Protein AF-A0A7S1FA65-F1 (afdb_monomer_lite)

Foldseek 3Di:
DDQDQDPQLVQPDLDAPPRSQRDPVQVQLPVLSCVLCVVDHSLDFCAPVSLVSLLSNLVSSCVSVVPAFADAFKDKDDLLLLVLCVLLVNAPDWDFLVVSLVSLVVSLVVCSVPRPCSSSNSSSSNNSSCSNGHHHRRKIWHSYQWDFDDPVRDIDGDSITIIHHDPPPPD

Organism: Noctiluca scintillans (NCBI:txid2966)

pLDDT: mean 78.24, std 13.97, range [34.53, 95.38]

Secondary structure (DSSP, 8-state):
------TTTTTS--STTTSTT--SS-HHHHHHHHHHHTT--TTS---HHHHHHHHHHHHHHHHHTT---SB-SEEEE-HHHHHHHHHTT-TTSEEEHHHHHHHHHHHHHHHHTSTT-HHHHHHHHHHHHHHHHHB-TT-EEE---EEEETTTTEEEE--SEEEE-------

Structure (mmCIF, N/CA/C/O backbone):
data_AF-A0A7S1FA65-F1
#
_entry.id   AF-A0A7S1FA65-F1
#
loop_
_atom_site.group_PDB
_atom_site.id
_atom_site.type_symbol
_atom_site.label_atom_id
_atom_site.label_alt_id
_atom_site.label_comp_id
_atom_site.label_asym_id
_atom_site.label_entity_id
_atom_site.label_seq_id
_atom_site.pdbx_PDB_ins_code
_atom_site.Cartn_x
_atom_site.Cartn_y
_atom_site.Cartn_z
_atom_site.occupancy
_atom_site.B_iso_or_equiv
_atom_site.auth_seq_id
_atom_site.auth_comp_id
_atom_site.auth_asym_id
_atom_site.auth_atom_id
_atom_site.pdbx_PDB_model_num
ATOM 1 N N . THR A 1 1 ? 8.426 -20.417 -0.059 1.00 45.62 1 THR A N 1
ATOM 2 C CA . THR A 1 1 ? 9.580 -19.555 -0.398 1.00 45.62 1 THR A CA 1
ATOM 3 C C . THR A 1 1 ? 9.331 -18.167 0.159 1.00 45.62 1 THR A C 1
ATOM 5 O O . THR A 1 1 ? 8.323 -17.563 -0.180 1.00 45.62 1 THR A O 1
ATOM 8 N N . SER A 1 2 ? 10.174 -17.689 1.077 1.00 34.53 2 SER A N 1
ATOM 9 C CA . SER A 1 2 ? 10.121 -16.315 1.597 1.00 34.53 2 SER A CA 1
ATOM 10 C C . SER A 1 2 ? 10.942 -15.391 0.694 1.00 34.53 2 SER A C 1
ATOM 12 O O . SER A 1 2 ? 11.997 -15.783 0.202 1.00 34.53 2 SER A O 1
ATOM 14 N N . VAL A 1 3 ? 10.447 -14.177 0.443 1.00 45.06 3 VAL A N 1
ATOM 15 C CA . VAL A 1 3 ? 11.176 -13.138 -0.299 1.00 45.06 3 VAL A CA 1
ATOM 16 C C . VAL A 1 3 ? 11.656 -12.104 0.721 1.00 45.06 3 VAL A C 1
ATOM 18 O O . VAL A 1 3 ? 10.816 -11.584 1.460 1.00 45.06 3 VAL A O 1
ATOM 21 N N . PRO A 1 4 ? 12.963 -11.807 0.814 1.00 40.84 4 PRO A N 1
ATOM 22 C CA . PRO A 1 4 ? 13.444 -10.756 1.698 1.00 40.84 4 PRO A CA 1
ATOM 23 C C . PRO A 1 4 ? 12.935 -9.399 1.198 1.00 40.84 4 PRO A C 1
ATOM 25 O O . PRO A 1 4 ? 13.255 -8.967 0.093 1.00 40.84 4 PRO A O 1
ATOM 28 N N . LEU A 1 5 ? 12.127 -8.729 2.018 1.00 43.16 5 LEU A N 1
ATOM 29 C CA . LEU A 1 5 ? 11.709 -7.348 1.795 1.00 43.16 5 LEU A CA 1
ATOM 30 C C . LEU A 1 5 ? 12.593 -6.450 2.669 1.00 43.16 5 LEU A C 1
ATOM 32 O O . LEU A 1 5 ? 12.496 -6.481 3.893 1.00 43.16 5 LEU A O 1
ATOM 36 N N . GLY A 1 6 ? 13.491 -5.680 2.056 1.00 49.00 6 GLY A N 1
ATOM 37 C CA . GLY A 1 6 ? 14.287 -4.672 2.761 1.00 49.00 6 GLY A CA 1
ATOM 38 C C . GLY A 1 6 ? 13.509 -3.369 2.988 1.00 49.00 6 GLY A C 1
ATOM 39 O O . GLY A 1 6 ? 12.530 -3.079 2.300 1.00 49.00 6 GLY A O 1
ATOM 40 N N . ASN A 1 7 ? 14.003 -2.501 3.876 1.00 49.44 7 ASN A N 1
ATOM 41 C CA . ASN A 1 7 ? 13.414 -1.173 4.149 1.00 49.44 7 ASN A CA 1
ATOM 42 C C . ASN A 1 7 ? 13.352 -0.233 2.919 1.00 49.44 7 ASN A C 1
ATOM 44 O O . ASN A 1 7 ? 12.766 0.842 2.995 1.00 49.44 7 ASN A O 1
ATOM 48 N N . LYS A 1 8 ? 13.946 -0.633 1.786 1.00 56.78 8 LYS A N 1
ATOM 49 C CA . LYS A 1 8 ? 13.976 0.097 0.509 1.00 56.78 8 LYS A CA 1
ATOM 50 C C . LYS A 1 8 ? 13.444 -0.728 -0.676 1.00 56.78 8 LYS A C 1
ATOM 52 O O . LYS A 1 8 ? 13.729 -0.389 -1.819 1.00 56.78 8 LYS A O 1
ATOM 57 N N . THR A 1 9 ? 12.689 -1.804 -0.421 1.00 57.91 9 THR A N 1
ATOM 58 C CA . THR A 1 9 ? 12.222 -2.769 -1.447 1.00 57.91 9 THR A CA 1
ATOM 59 C C . THR A 1 9 ? 11.709 -2.139 -2.755 1.00 57.91 9 THR A C 1
ATOM 61 O O . THR A 1 9 ? 12.018 -2.702 -3.798 1.00 57.91 9 THR A O 1
ATOM 64 N N . PRO A 1 10 ? 10.987 -0.999 -2.778 1.00 58.88 10 PRO A N 1
ATOM 65 C CA . PRO A 1 10 ? 10.481 -0.470 -4.043 1.00 58.88 10 PRO A CA 1
ATOM 66 C C . PRO A 1 10 ? 11.534 0.182 -4.955 1.00 58.88 10 PRO A C 1
ATOM 68 O O . PRO A 1 10 ? 11.251 0.425 -6.125 1.00 58.88 10 PRO A O 1
ATOM 71 N N . LEU A 1 11 ? 12.714 0.520 -4.420 1.00 61.44 11 LEU A N 1
ATOM 72 C CA . LEU A 1 11 ? 13.733 1.325 -5.106 1.00 61.44 11 LEU A CA 1
ATOM 73 C C . LEU A 1 11 ? 15.109 0.648 -5.190 1.00 61.44 11 LEU A C 1
ATOM 75 O O . LEU A 1 11 ? 16.028 1.217 -5.771 1.00 61.44 11 LEU A O 1
ATOM 79 N N . VAL A 1 12 ? 15.300 -0.541 -4.615 1.00 62.34 12 VAL A N 1
ATOM 80 C CA . VAL A 1 12 ? 16.595 -1.234 -4.703 1.00 62.34 12 VAL A CA 1
ATOM 81 C C . VAL A 1 12 ? 16.629 -2.084 -5.962 1.00 62.34 12 VAL A C 1
ATOM 83 O O . VAL A 1 12 ? 15.912 -3.075 -6.042 1.00 62.34 12 VAL A O 1
ATOM 86 N N . GLY A 1 13 ? 17.493 -1.698 -6.906 1.00 60.66 13 GLY A N 1
ATOM 87 C CA . GLY A 1 13 ? 17.845 -2.513 -8.067 1.00 60.66 13 GLY A CA 1
ATOM 88 C C . GLY A 1 13 ? 16.656 -2.792 -8.979 1.00 60.66 13 GLY A C 1
ATOM 89 O O . GLY A 1 13 ? 16.137 -3.901 -9.005 1.00 60.66 13 GLY A O 1
ATOM 90 N N . LEU A 1 14 ? 16.212 -1.796 -9.759 1.00 68.31 14 LEU A N 1
ATOM 91 C CA . LEU A 1 14 ? 15.281 -2.022 -10.880 1.00 68.31 14 LEU A CA 1
ATOM 92 C C . LEU A 1 14 ? 15.978 -2.745 -12.055 1.00 68.31 14 LEU A C 1
ATOM 94 O O . LEU A 1 14 ? 15.806 -2.389 -13.218 1.00 68.31 14 LEU A O 1
ATOM 98 N N . ASP A 1 15 ? 16.790 -3.750 -11.751 1.00 69.81 15 ASP A N 1
ATOM 99 C CA . ASP A 1 15 ? 17.481 -4.625 -12.676 1.00 69.81 15 ASP A CA 1
ATOM 100 C C . ASP A 1 15 ? 16.832 -6.016 -12.665 1.00 69.81 15 ASP A C 1
ATOM 102 O O . ASP A 1 15 ? 16.486 -6.599 -11.630 1.00 69.81 15 ASP A O 1
ATOM 106 N N . ALA A 1 16 ? 16.614 -6.556 -13.864 1.00 59.72 16 ALA A N 1
ATOM 107 C CA . ALA A 1 16 ? 16.043 -7.883 -14.021 1.00 59.72 16 ALA A CA 1
ATOM 108 C C . ALA A 1 16 ? 17.014 -8.932 -13.453 1.00 59.72 16 ALA A C 1
ATOM 110 O O . ALA A 1 16 ? 18.141 -9.057 -13.924 1.00 59.72 16 ALA A O 1
ATOM 111 N N . GLY A 1 17 ? 16.566 -9.711 -12.466 1.00 65.06 17 GLY A N 1
ATOM 112 C CA . GLY A 1 17 ? 17.362 -10.765 -11.825 1.00 65.06 17 GLY A CA 1
ATOM 113 C C . GLY A 1 17 ? 17.644 -10.536 -10.342 1.00 65.06 17 GLY A C 1
ATOM 114 O O . GLY A 1 17 ? 17.721 -11.523 -9.617 1.00 65.06 17 GLY A O 1
ATOM 115 N N . ASN A 1 18 ? 17.704 -9.279 -9.890 1.00 68.69 18 ASN A N 1
ATOM 116 C CA . ASN A 1 18 ? 18.042 -8.933 -8.502 1.00 68.69 18 ASN A CA 1
ATOM 117 C C . ASN A 1 18 ? 16.895 -8.259 -7.731 1.00 68.69 18 ASN A C 1
ATOM 119 O O . ASN A 1 18 ? 16.917 -8.233 -6.500 1.00 68.69 18 ASN A O 1
ATOM 123 N N . HIS A 1 19 ? 15.867 -7.754 -8.420 1.00 75.06 19 HIS A N 1
ATOM 124 C CA . HIS A 1 19 ? 14.715 -7.146 -7.756 1.00 75.06 19 HIS A CA 1
ATOM 125 C C . HIS A 1 19 ? 13.802 -8.188 -7.082 1.00 75.06 19 HIS A C 1
ATOM 127 O O . HIS A 1 19 ? 13.449 -9.201 -7.682 1.00 75.06 19 HIS A O 1
ATOM 1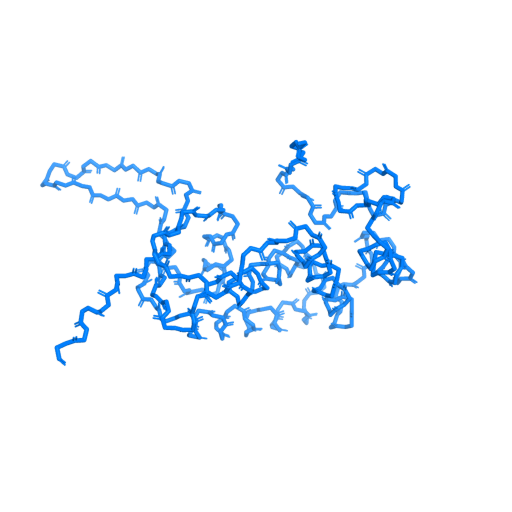33 N N . ALA A 1 20 ? 13.296 -7.896 -5.879 1.00 72.19 20 ALA A N 1
ATOM 134 C CA . ALA A 1 20 ? 12.419 -8.798 -5.112 1.00 72.19 20 ALA A CA 1
ATOM 135 C C . ALA A 1 20 ? 11.086 -9.149 -5.813 1.00 72.19 20 ALA A C 1
ATOM 137 O O . ALA A 1 20 ? 10.484 -10.190 -5.550 1.00 72.19 20 ALA A O 1
ATOM 138 N N . LEU A 1 21 ? 10.614 -8.266 -6.698 1.00 75.25 21 LEU A N 1
ATOM 139 C CA . LEU A 1 21 ? 9.421 -8.482 -7.533 1.00 75.25 21 LEU A CA 1
ATOM 140 C C . LEU A 1 21 ? 9.734 -9.092 -8.906 1.00 75.25 21 LEU A C 1
ATOM 142 O O . LEU A 1 21 ? 8.806 -9.366 -9.663 1.00 75.25 21 LEU A O 1
ATOM 146 N N . TRP A 1 22 ? 11.008 -9.296 -9.251 1.00 77.62 22 TRP A N 1
ATOM 147 C CA . TRP A 1 22 ? 11.353 -10.012 -10.470 1.00 77.62 22 TRP A CA 1
ATOM 148 C C . TRP A 1 22 ? 11.122 -11.508 -10.268 1.00 77.62 22 TRP A C 1
ATOM 150 O O . TRP A 1 22 ? 11.719 -12.138 -9.398 1.00 77.62 22 TRP A O 1
ATOM 160 N N . ASP A 1 23 ? 10.266 -12.086 -11.102 1.00 76.44 23 ASP A N 1
ATOM 161 C CA . ASP A 1 23 ? 9.946 -13.505 -11.051 1.00 76.44 23 ASP A CA 1
ATOM 162 C C . ASP A 1 23 ? 9.854 -14.073 -12.471 1.00 76.44 23 ASP A C 1
ATOM 164 O O . ASP A 1 23 ? 9.060 -13.627 -13.300 1.00 76.44 23 ASP A O 1
ATOM 168 N N . ARG A 1 24 ? 10.696 -15.073 -12.758 1.00 79.44 24 ARG A N 1
ATOM 169 C CA . ARG A 1 24 ? 10.747 -15.744 -14.066 1.00 79.44 24 ARG A CA 1
ATOM 170 C C . ARG A 1 24 ? 9.516 -16.608 -14.329 1.00 79.44 24 ARG A C 1
ATOM 172 O O . ARG A 1 24 ? 9.209 -16.861 -15.491 1.00 79.44 24 ARG A O 1
ATOM 179 N N . THR A 1 25 ? 8.845 -17.060 -13.273 1.00 83.94 25 THR A N 1
ATOM 180 C CA . THR A 1 25 ? 7.706 -17.985 -13.344 1.00 83.94 25 THR A CA 1
ATOM 181 C C . THR A 1 25 ? 6.360 -17.272 -13.465 1.00 83.94 25 THR A C 1
ATOM 183 O O . THR A 1 25 ? 5.373 -17.900 -13.836 1.00 83.94 25 THR A O 1
ATOM 186 N N . SER A 1 26 ? 6.343 -15.957 -13.235 1.00 86.12 26 SER A N 1
ATOM 187 C CA . SER A 1 26 ? 5.147 -15.114 -13.159 1.00 86.12 26 SER A CA 1
ATOM 188 C C . SER A 1 26 ? 5.079 -14.176 -14.382 1.00 86.12 26 SER A C 1
ATOM 190 O O . SER A 1 26 ? 5.669 -13.086 -14.372 1.00 86.12 26 SER A O 1
ATOM 192 N N . PRO A 1 27 ? 4.462 -14.605 -15.504 1.00 88.88 27 PRO A N 1
ATOM 193 C CA . PRO A 1 27 ? 4.560 -13.913 -16.790 1.00 88.88 27 PRO A CA 1
ATOM 194 C C . PRO A 1 27 ? 3.958 -12.500 -16.794 1.00 88.88 27 PRO A C 1
ATOM 196 O O . PRO A 1 27 ? 4.504 -11.629 -17.479 1.00 88.88 27 PRO A O 1
ATOM 199 N N . LEU A 1 28 ? 2.877 -12.245 -16.051 1.00 88.62 28 LEU A N 1
ATOM 200 C CA . LEU A 1 28 ? 2.244 -10.924 -15.967 1.00 88.62 28 LEU A CA 1
ATOM 201 C C . LEU A 1 28 ? 3.108 -9.961 -15.156 1.00 88.62 28 LEU A C 1
ATOM 203 O O . LEU A 1 28 ? 3.352 -8.841 -15.604 1.00 88.62 28 LEU A O 1
ATOM 207 N N . THR A 1 29 ? 3.627 -10.411 -14.014 1.00 87.81 29 THR A N 1
ATOM 208 C CA . THR A 1 29 ? 4.551 -9.657 -13.160 1.00 87.81 29 THR A CA 1
ATOM 209 C C . THR A 1 29 ? 5.800 -9.294 -13.944 1.00 87.81 29 THR A C 1
ATOM 211 O O . THR A 1 29 ? 6.203 -8.135 -13.967 1.00 87.81 29 THR A O 1
ATOM 214 N N . ARG A 1 30 ? 6.367 -10.252 -14.684 1.00 87.31 30 ARG A N 1
ATOM 215 C CA . ARG A 1 30 ? 7.523 -10.027 -15.555 1.00 87.31 30 ARG A CA 1
ATOM 216 C C . ARG A 1 30 ? 7.243 -8.983 -16.638 1.00 87.31 30 ARG A C 1
ATOM 218 O O . ARG A 1 30 ? 8.068 -8.099 -16.863 1.00 87.31 30 ARG A O 1
ATOM 225 N N . LYS A 1 31 ? 6.086 -9.066 -17.306 1.00 88.81 31 LYS A N 1
ATOM 226 C CA . LYS A 1 31 ? 5.673 -8.091 -18.328 1.00 88.81 31 LYS A CA 1
ATOM 227 C C . LYS A 1 31 ? 5.522 -6.691 -17.728 1.00 88.81 31 LYS A C 1
ATOM 229 O O . LYS A 1 31 ? 6.034 -5.729 -18.297 1.00 88.81 31 LYS A O 1
ATOM 234 N N . ALA A 1 32 ? 4.856 -6.579 -16.580 1.00 88.62 32 ALA A N 1
ATOM 235 C CA . ALA A 1 32 ? 4.677 -5.311 -15.881 1.00 88.62 32 ALA A CA 1
ATOM 236 C C . ALA A 1 32 ? 6.014 -4.732 -15.385 1.00 88.62 32 ALA A C 1
ATOM 238 O O . ALA A 1 32 ? 6.244 -3.530 -15.499 1.00 88.62 32 ALA A O 1
ATOM 239 N N . PHE A 1 33 ? 6.930 -5.588 -14.922 1.00 87.12 33 PHE A N 1
ATOM 240 C CA . PHE A 1 33 ? 8.273 -5.189 -14.506 1.00 87.12 33 PHE A CA 1
ATOM 241 C C . PHE A 1 33 ? 9.066 -4.612 -15.680 1.00 87.12 33 PHE A C 1
ATOM 243 O O . PHE A 1 33 ? 9.611 -3.518 -15.573 1.00 87.12 33 PHE A O 1
ATOM 250 N N . GLY A 1 34 ? 9.065 -5.294 -16.831 1.00 85.62 34 GLY A N 1
ATOM 251 C CA . GLY A 1 34 ? 9.705 -4.789 -18.047 1.00 85.62 34 GLY A CA 1
ATOM 252 C C . GLY A 1 34 ? 9.134 -3.441 -18.500 1.00 85.62 34 GLY A C 1
ATOM 253 O O . GLY A 1 34 ? 9.890 -2.549 -18.878 1.00 85.62 34 GLY A O 1
ATOM 254 N N . ALA A 1 35 ? 7.815 -3.253 -18.392 1.00 86.94 35 ALA A N 1
ATOM 255 C CA . ALA A 1 35 ? 7.176 -1.976 -18.703 1.00 86.94 35 ALA A CA 1
ATOM 256 C C . ALA A 1 35 ? 7.605 -0.847 -17.749 1.00 86.94 35 ALA A C 1
ATOM 258 O O . ALA A 1 35 ? 7.754 0.289 -18.196 1.00 86.94 35 ALA A O 1
ATOM 259 N N . LEU A 1 36 ? 7.807 -1.133 -16.461 1.00 86.75 36 LEU A N 1
ATOM 260 C CA . LEU A 1 36 ? 8.313 -0.157 -15.493 1.00 86.75 36 LEU A CA 1
ATOM 261 C C . LEU A 1 36 ? 9.784 0.195 -15.760 1.00 86.75 36 LEU A C 1
ATOM 263 O O . LEU A 1 36 ? 10.127 1.371 -15.831 1.00 86.75 36 LEU A O 1
ATOM 267 N N . VAL A 1 37 ? 10.644 -0.811 -15.950 1.00 85.62 37 VAL A N 1
ATOM 268 C CA . VAL A 1 37 ? 12.083 -0.612 -16.211 1.00 85.62 37 VAL A CA 1
ATOM 269 C C . VAL A 1 37 ? 12.323 0.111 -17.537 1.00 85.62 37 VAL A C 1
ATOM 271 O O . VAL A 1 37 ? 13.216 0.950 -17.629 1.00 85.62 37 VAL A O 1
ATOM 274 N N . GLY A 1 38 ? 11.484 -0.135 -18.548 1.00 82.00 38 GLY A N 1
ATOM 275 C CA . GLY A 1 38 ? 11.533 0.568 -19.832 1.00 82.00 38 GLY A CA 1
ATOM 276 C C . GLY A 1 38 ? 11.317 2.086 -19.740 1.00 82.00 38 GLY A C 1
ATOM 277 O O . GLY A 1 38 ? 11.580 2.784 -20.711 1.00 82.00 38 GLY A O 1
ATOM 278 N N . MET A 1 39 ? 10.875 2.611 -18.590 1.00 80.00 39 MET A N 1
ATOM 279 C CA . MET A 1 39 ? 10.770 4.053 -18.327 1.00 80.00 39 MET A CA 1
ATOM 280 C C . MET A 1 39 ? 12.040 4.670 -17.712 1.00 80.00 39 MET A C 1
ATOM 282 O O . MET A 1 39 ? 12.020 5.823 -17.285 1.00 80.00 39 MET A O 1
ATOM 286 N N . GLY A 1 40 ? 13.131 3.911 -17.598 1.00 79.44 40 GLY A N 1
ATOM 287 C CA . GLY A 1 40 ? 14.395 4.360 -17.012 1.00 79.44 40 GLY A CA 1
ATOM 288 C C . GLY A 1 40 ? 14.652 3.799 -15.612 1.00 79.44 40 GLY A C 1
ATOM 289 O O . GLY A 1 40 ? 13.787 3.163 -15.004 1.00 79.44 40 GLY A O 1
ATOM 290 N N . GLY A 1 41 ? 15.859 4.038 -15.097 1.00 75.00 41 GLY A N 1
ATOM 291 C CA . GLY A 1 41 ? 16.334 3.502 -13.817 1.00 75.00 41 GLY A CA 1
ATOM 292 C C . GLY A 1 41 ? 15.673 4.111 -12.576 1.00 75.00 41 GLY A C 1
ATOM 293 O O . GLY A 1 41 ? 14.786 4.960 -12.667 1.00 75.00 41 GLY A O 1
ATOM 294 N N . VAL A 1 42 ? 16.125 3.672 -11.399 1.00 70.44 42 VAL A N 1
ATOM 295 C CA . VAL A 1 42 ? 15.636 4.117 -10.075 1.00 70.44 42 VAL A CA 1
ATOM 296 C C . VAL A 1 42 ? 15.669 5.642 -9.926 1.00 70.44 42 VAL A C 1
ATOM 298 O O . VAL A 1 42 ? 14.743 6.215 -9.352 1.00 70.44 42 VAL A O 1
ATOM 301 N N . ASP A 1 43 ? 16.688 6.286 -10.498 1.00 73.25 43 ASP A N 1
ATOM 302 C CA . ASP A 1 43 ? 16.932 7.725 -10.367 1.00 73.25 43 ASP A CA 1
ATOM 303 C C . ASP A 1 43 ? 16.049 8.600 -11.260 1.00 73.25 43 ASP A C 1
ATOM 305 O O . ASP A 1 43 ? 16.018 9.817 -11.084 1.00 73.25 43 ASP A O 1
ATOM 309 N N . SER A 1 44 ? 15.291 8.007 -12.182 1.00 79.56 44 SER A N 1
ATOM 310 C CA . SER A 1 44 ? 14.347 8.751 -13.022 1.00 79.56 44 SER A CA 1
ATOM 311 C C . SER A 1 44 ? 13.220 9.419 -12.215 1.00 79.56 44 SER A C 1
ATOM 313 O O . SER A 1 44 ? 12.961 9.089 -11.053 1.00 79.56 44 SER A O 1
ATOM 315 N N . VAL A 1 45 ? 12.547 10.385 -12.844 1.00 83.31 45 VAL A N 1
ATOM 316 C CA . VAL A 1 45 ? 11.420 11.116 -12.251 1.00 83.31 45 VAL A CA 1
ATOM 317 C C . VAL A 1 45 ? 10.223 10.180 -12.046 1.00 83.31 45 VAL A C 1
ATOM 319 O O . VAL A 1 45 ? 9.808 9.450 -12.952 1.00 83.31 45 VAL A O 1
ATOM 322 N N . TRP A 1 46 ? 9.632 10.218 -10.850 1.00 84.31 46 TRP A N 1
ATOM 323 C CA . TRP A 1 46 ? 8.451 9.426 -10.484 1.00 84.31 46 TRP A CA 1
ATOM 324 C C . TRP A 1 46 ? 7.148 10.171 -10.780 1.00 84.31 46 TRP A C 1
ATOM 326 O O . TRP A 1 46 ? 6.330 10.427 -9.900 1.00 84.31 46 TRP A O 1
ATOM 336 N N . GLY A 1 47 ? 6.950 10.488 -12.059 1.00 86.69 47 GLY A N 1
ATOM 337 C CA . GLY A 1 47 ? 5.714 11.090 -12.550 1.00 86.69 47 GLY A CA 1
ATOM 338 C C . GLY A 1 47 ? 4.521 10.127 -12.529 1.00 86.69 47 GLY A C 1
ATOM 339 O O . GLY A 1 47 ? 4.660 8.913 -12.348 1.00 86.69 47 GLY A O 1
ATOM 340 N N . ARG A 1 48 ? 3.327 10.670 -12.793 1.00 88.44 48 ARG A N 1
ATOM 341 C CA . ARG A 1 48 ? 2.041 9.945 -12.770 1.00 88.44 48 ARG A CA 1
ATOM 342 C C . ARG A 1 48 ? 2.059 8.620 -13.540 1.00 88.44 48 ARG A C 1
ATOM 344 O O . ARG A 1 48 ? 1.584 7.614 -13.021 1.00 88.44 48 ARG A O 1
ATOM 351 N N . GLU A 1 49 ? 2.613 8.604 -14.750 1.00 89.81 49 GLU A N 1
ATOM 352 C CA . GLU A 1 49 ? 2.673 7.390 -15.576 1.00 89.81 49 GLU A CA 1
ATOM 353 C C . GLU A 1 49 ? 3.542 6.301 -14.929 1.00 89.81 49 GLU A C 1
ATOM 355 O O . GLU A 1 49 ? 3.148 5.136 -14.863 1.00 89.81 49 GLU A O 1
ATOM 360 N N . ARG A 1 50 ? 4.705 6.675 -14.384 1.00 88.94 50 ARG A N 1
ATOM 361 C CA . ARG A 1 50 ? 5.617 5.725 -13.734 1.00 88.94 50 ARG A CA 1
ATOM 362 C C . ARG A 1 50 ? 4.978 5.109 -12.491 1.00 88.94 50 ARG A C 1
ATOM 364 O O . ARG A 1 50 ? 5.077 3.900 -12.287 1.00 88.94 50 ARG A O 1
ATOM 371 N N . VAL A 1 51 ? 4.259 5.920 -11.713 1.00 89.19 51 VAL A N 1
ATOM 372 C CA . VAL A 1 51 ? 3.472 5.456 -10.559 1.00 89.19 51 VAL A CA 1
ATOM 373 C C . VAL A 1 51 ? 2.398 4.457 -10.990 1.00 89.19 51 VAL A C 1
ATOM 375 O O . VAL A 1 51 ? 2.278 3.400 -10.380 1.00 89.19 51 VAL A O 1
ATOM 378 N N . GLN A 1 52 ? 1.676 4.714 -12.083 1.00 91.12 52 GLN A N 1
ATOM 379 C CA . GLN A 1 52 ? 0.677 3.772 -12.609 1.00 91.12 52 GLN A CA 1
ATOM 380 C C . GLN A 1 52 ? 1.294 2.436 -13.050 1.00 91.12 52 GLN A C 1
ATOM 382 O O . GLN A 1 52 ? 0.711 1.370 -12.818 1.00 91.12 52 GLN A O 1
ATOM 387 N N . ARG A 1 53 ? 2.485 2.453 -13.664 1.00 90.88 53 ARG A N 1
ATOM 388 C CA . ARG A 1 53 ? 3.199 1.214 -14.024 1.00 90.88 53 ARG A CA 1
ATOM 389 C C . ARG A 1 53 ? 3.674 0.451 -12.794 1.00 90.88 53 ARG A C 1
ATOM 391 O O . ARG A 1 53 ? 3.589 -0.776 -12.773 1.00 90.88 53 ARG A O 1
ATOM 398 N N . TRP A 1 54 ? 4.115 1.162 -11.760 1.00 90.00 54 TRP A N 1
ATOM 399 C CA . TRP A 1 54 ? 4.435 0.564 -10.468 1.00 90.00 54 TRP A CA 1
ATOM 400 C C . TRP A 1 54 ? 3.208 -0.089 -9.818 1.00 90.00 54 TRP A C 1
ATOM 402 O O . TRP A 1 54 ? 3.265 -1.261 -9.449 1.00 90.00 54 TRP A O 1
ATOM 412 N N . GLU A 1 55 ? 2.074 0.610 -9.751 1.00 91.00 55 GLU A N 1
ATOM 413 C CA . GLU A 1 55 ? 0.813 0.056 -9.241 1.00 91.00 55 GLU A CA 1
ATOM 414 C C . GLU A 1 55 ? 0.398 -1.205 -10.015 1.00 91.00 55 GLU A C 1
ATOM 416 O O . GLU A 1 55 ? 0.020 -2.216 -9.417 1.00 91.00 55 GLU A O 1
ATOM 421 N N . SER A 1 56 ? 0.544 -1.181 -11.343 1.00 91.75 56 SER A N 1
ATOM 422 C CA . SER A 1 56 ? 0.256 -2.325 -12.216 1.00 91.75 56 SER A CA 1
ATOM 423 C C . SER A 1 56 ? 1.167 -3.523 -11.933 1.00 91.75 56 SER A C 1
ATOM 425 O O . SER A 1 56 ? 0.692 -4.659 -11.903 1.00 91.75 56 SER A O 1
ATOM 427 N N . LEU A 1 57 ? 2.461 -3.287 -11.691 1.00 90.56 57 LEU A N 1
ATOM 428 C CA . LEU A 1 57 ? 3.418 -4.323 -11.296 1.00 90.56 57 LEU A CA 1
ATOM 429 C C . LEU A 1 57 ? 3.037 -4.957 -9.954 1.00 90.56 57 LEU A C 1
ATOM 431 O O . LEU A 1 57 ? 3.004 -6.184 -9.840 1.00 90.56 57 LEU A O 1
ATOM 435 N N . VAL A 1 58 ? 2.725 -4.137 -8.948 1.00 89.06 58 VAL A N 1
ATOM 436 C CA . VAL A 1 58 ? 2.308 -4.629 -7.628 1.00 89.06 58 VAL A CA 1
ATOM 437 C C . VAL A 1 58 ? 1.036 -5.466 -7.757 1.00 89.06 58 VAL A C 1
ATOM 439 O O . VAL A 1 58 ? 0.997 -6.590 -7.262 1.00 89.06 58 VAL A O 1
ATOM 442 N N . LEU A 1 59 ? 0.020 -4.971 -8.472 1.00 90.75 59 LEU A N 1
ATOM 443 C CA . LEU A 1 59 ? -1.227 -5.702 -8.704 1.00 90.75 59 LEU A CA 1
ATOM 444 C C . LEU A 1 59 ? -1.006 -7.029 -9.438 1.00 90.75 59 LEU A C 1
ATOM 446 O O . LEU A 1 59 ? -1.596 -8.037 -9.051 1.00 90.75 59 LEU A O 1
ATOM 450 N N . ALA A 1 60 ? -0.159 -7.057 -10.472 1.00 89.69 60 ALA A N 1
ATOM 451 C CA . ALA A 1 60 ? 0.180 -8.289 -11.182 1.00 89.69 60 ALA A CA 1
ATOM 452 C C . ALA A 1 60 ? 0.805 -9.325 -10.233 1.00 89.69 60 ALA A C 1
ATOM 454 O O . ALA A 1 60 ? 0.347 -10.468 -10.196 1.00 89.69 60 ALA A O 1
ATOM 455 N N . SER A 1 61 ? 1.753 -8.891 -9.397 1.00 87.62 61 SER A N 1
ATOM 456 C CA . SER A 1 61 ? 2.418 -9.745 -8.406 1.00 87.62 61 SER A CA 1
ATOM 457 C C . SER A 1 61 ? 1.448 -10.285 -7.355 1.00 87.62 61 SER A C 1
ATOM 459 O O . SER A 1 61 ? 1.457 -11.480 -7.059 1.00 87.62 61 SER A O 1
ATOM 461 N N . LEU A 1 62 ? 0.555 -9.440 -6.826 1.00 86.50 62 LEU A N 1
ATOM 462 C CA . LEU A 1 62 ? -0.485 -9.874 -5.888 1.00 86.50 62 LEU A CA 1
ATOM 463 C C . LEU A 1 62 ? -1.399 -10.935 -6.515 1.00 86.50 62 LEU A C 1
ATOM 465 O O . LEU A 1 62 ? -1.736 -11.922 -5.864 1.00 86.50 62 LEU A O 1
ATOM 469 N N . ASN A 1 63 ? -1.788 -10.749 -7.776 1.00 89.50 63 ASN A N 1
ATOM 470 C CA . ASN A 1 63 ? -2.690 -11.664 -8.471 1.00 89.50 63 ASN A CA 1
ATOM 471 C C . ASN A 1 63 ? -2.047 -13.019 -8.753 1.00 89.50 63 ASN A C 1
ATOM 473 O O . ASN A 1 63 ? -2.63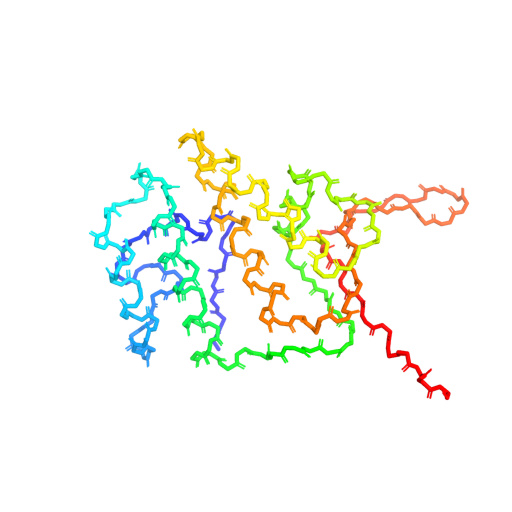6 -14.045 -8.426 1.00 89.50 63 ASN A O 1
ATOM 477 N N . GLU A 1 64 ? -0.848 -13.032 -9.332 1.00 88.38 64 GLU A N 1
ATOM 478 C CA . GLU A 1 64 ? -0.166 -14.281 -9.692 1.00 88.38 64 GLU A CA 1
ATOM 479 C C . GLU A 1 64 ? 0.261 -15.085 -8.464 1.00 88.38 64 GLU A C 1
ATOM 481 O O . GLU A 1 64 ? 0.268 -16.311 -8.501 1.00 88.38 64 GLU A O 1
ATOM 486 N N . ARG A 1 65 ? 0.529 -14.411 -7.340 1.00 83.81 65 ARG A N 1
ATOM 487 C CA . ARG A 1 65 ? 0.830 -15.069 -6.061 1.00 83.81 65 ARG A CA 1
ATOM 488 C C . ARG A 1 65 ? -0.414 -15.488 -5.276 1.00 83.81 65 ARG A C 1
ATOM 490 O O . ARG A 1 65 ? -0.278 -15.961 -4.150 1.00 83.81 65 ARG A O 1
ATOM 497 N N . GLY A 1 66 ? -1.614 -15.303 -5.829 1.00 82.88 66 GLY A N 1
ATOM 498 C CA . GLY A 1 66 ? -2.862 -15.702 -5.181 1.00 82.88 66 GLY A CA 1
ATOM 499 C C . GLY A 1 66 ? -3.154 -14.935 -3.890 1.00 82.88 66 GLY A C 1
ATOM 500 O O . GLY A 1 66 ? -3.772 -15.488 -2.981 1.00 82.88 66 GLY A O 1
ATOM 501 N N . MET A 1 67 ? -2.707 -13.676 -3.777 1.00 83.81 67 MET A N 1
ATOM 502 C CA . MET A 1 67 ? -2.954 -12.889 -2.570 1.00 83.81 67 MET A CA 1
ATOM 503 C C . MET A 1 67 ? -4.460 -12.692 -2.349 1.00 83.81 67 MET A C 1
ATOM 505 O O . MET A 1 67 ? -5.152 -12.237 -3.271 1.00 83.81 67 MET A O 1
ATOM 509 N N . PRO A 1 68 ? -4.971 -12.972 -1.133 1.00 84.69 68 PRO A N 1
ATOM 510 C CA . PRO A 1 68 ? -6.392 -12.873 -0.832 1.00 84.69 68 PRO A CA 1
ATOM 511 C C . PRO A 1 68 ? -6.969 -11.487 -1.126 1.00 84.69 68 PRO A C 1
ATOM 513 O O . PRO A 1 68 ? -6.326 -10.463 -0.889 1.00 84.69 68 PRO A O 1
ATOM 516 N N . ARG A 1 69 ? -8.218 -11.461 -1.601 1.00 88.62 69 ARG A N 1
ATOM 517 C CA . ARG A 1 69 ? -8.943 -10.232 -1.945 1.00 88.62 69 ARG A CA 1
ATOM 518 C C . ARG A 1 69 ? -10.103 -9.966 -1.001 1.00 88.62 69 ARG A C 1
ATOM 520 O O . ARG A 1 69 ? -10.755 -10.911 -0.560 1.00 88.62 69 ARG A O 1
ATOM 527 N N . ALA A 1 70 ? -10.389 -8.690 -0.749 1.00 86.38 70 ALA A N 1
ATOM 528 C CA . ALA A 1 70 ? -11.579 -8.222 -0.027 1.00 86.38 70 ALA A CA 1
ATOM 529 C C . ALA A 1 70 ? -11.864 -8.970 1.297 1.00 86.38 70 ALA A C 1
ATOM 531 O O . ALA A 1 70 ? -13.017 -9.237 1.648 1.00 86.38 70 ALA A O 1
ATOM 532 N N . GLN A 1 71 ? -10.806 -9.302 2.029 1.00 83.81 71 GLN A N 1
ATOM 533 C CA . GLN A 1 71 ? -10.840 -10.068 3.263 1.00 83.81 71 GLN A CA 1
ATOM 534 C C . GLN A 1 71 ? -11.546 -9.309 4.3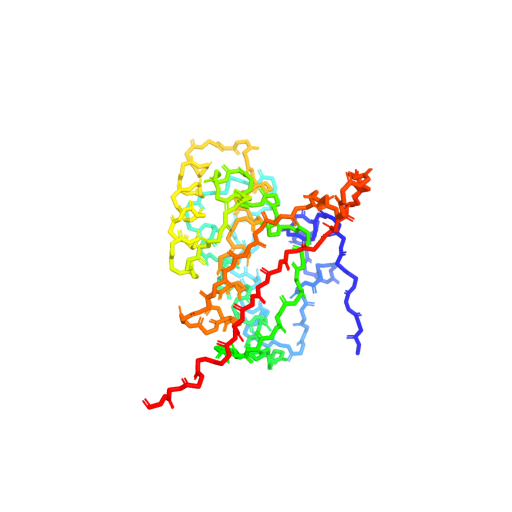89 1.00 83.81 71 GLN A C 1
ATOM 536 O O . GLN A 1 71 ? -11.467 -8.081 4.513 1.00 83.81 71 GLN A O 1
ATOM 541 N N . ARG A 1 72 ? -12.241 -10.086 5.221 1.00 82.19 72 ARG A N 1
ATOM 542 C CA . ARG A 1 72 ? -12.915 -9.666 6.452 1.00 82.19 72 ARG A CA 1
ATOM 543 C C . ARG A 1 72 ? -12.213 -10.341 7.632 1.00 82.19 72 ARG A C 1
ATOM 545 O O . ARG A 1 72 ? -11.846 -11.503 7.524 1.00 82.19 72 ARG A O 1
ATOM 552 N N . GLY A 1 73 ? -12.066 -9.632 8.747 1.00 70.94 73 GLY A N 1
ATOM 553 C CA . GLY A 1 73 ? -11.396 -10.112 9.960 1.00 70.94 73 GLY A CA 1
ATOM 554 C C . GLY A 1 73 ? -10.347 -9.127 10.481 1.00 70.94 73 GLY A C 1
ATOM 555 O O . GLY A 1 73 ? -10.292 -7.976 10.040 1.00 70.94 73 GLY A O 1
ATOM 556 N N . LEU A 1 74 ? -9.534 -9.575 11.441 1.00 59.75 74 LEU A N 1
ATOM 557 C CA . LEU A 1 74 ? -8.389 -8.820 11.950 1.00 59.75 74 LEU A CA 1
ATOM 558 C C . LEU A 1 74 ? -7.202 -8.973 10.992 1.00 59.75 74 LEU A C 1
ATOM 560 O O . LEU A 1 74 ? -6.770 -10.087 10.707 1.00 59.75 74 LEU A O 1
ATOM 564 N N . PHE A 1 75 ? -6.671 -7.848 10.524 1.00 66.31 75 PHE A N 1
ATOM 565 C CA . PHE A 1 75 ? -5.479 -7.768 9.693 1.00 66.31 75 PHE A CA 1
ATOM 566 C C . PHE A 1 75 ? -4.400 -6.956 10.414 1.00 66.31 75 PHE A C 1
ATOM 568 O O . PHE A 1 75 ? -4.590 -5.783 10.744 1.00 66.31 75 PHE A O 1
ATOM 575 N N . LEU A 1 76 ? -3.252 -7.584 10.646 1.00 57.31 76 LEU A N 1
ATOM 576 C CA . LEU A 1 76 ? -2.072 -6.962 11.241 1.00 57.31 76 LEU A CA 1
ATOM 577 C C . LEU A 1 76 ? -1.040 -6.792 10.125 1.00 57.31 76 LEU A C 1
ATOM 579 O O . LEU A 1 76 ? -0.613 -7.784 9.536 1.00 57.31 76 LEU A O 1
ATOM 583 N N . GLY A 1 77 ? -0.683 -5.550 9.782 1.00 63.31 77 GLY A N 1
ATOM 584 C CA . GLY A 1 77 ? 0.098 -5.299 8.570 1.00 63.31 77 GLY A CA 1
ATOM 585 C C . GLY A 1 77 ? 1.036 -4.095 8.611 1.00 63.31 77 GLY A C 1
ATOM 586 O O . GLY A 1 77 ? 0.646 -2.998 8.989 1.00 63.31 77 GLY A O 1
ATOM 587 N N . ILE A 1 78 ? 2.270 -4.361 8.168 1.00 64.69 78 ILE A N 1
ATOM 588 C CA . ILE A 1 78 ? 3.288 -3.513 7.517 1.00 64.69 78 ILE A CA 1
ATOM 589 C C . ILE A 1 78 ? 3.503 -2.098 8.095 1.00 64.69 78 ILE A C 1
ATOM 591 O O . ILE A 1 78 ? 2.680 -1.195 7.946 1.00 64.69 78 ILE A O 1
ATOM 595 N N . SER A 1 79 ? 4.703 -1.870 8.637 1.00 68.19 79 SER A N 1
ATOM 596 C CA . SER A 1 79 ? 5.189 -0.576 9.150 1.00 68.19 79 SER A CA 1
ATOM 597 C C . SER A 1 79 ? 5.056 0.584 8.152 1.00 68.19 79 SER A C 1
ATOM 599 O O . SER A 1 79 ? 4.742 1.704 8.551 1.00 68.19 79 SER A O 1
ATOM 601 N N . ALA A 1 80 ? 5.215 0.321 6.851 1.00 72.88 80 ALA A N 1
ATOM 602 C CA . ALA A 1 80 ? 5.053 1.312 5.785 1.00 72.88 80 ALA A CA 1
ATOM 603 C C . ALA A 1 80 ? 3.663 1.979 5.775 1.00 72.88 80 ALA A C 1
ATOM 605 O O . ALA A 1 80 ? 3.553 3.147 5.413 1.00 72.88 80 ALA A O 1
ATOM 606 N N . VAL A 1 81 ? 2.611 1.280 6.220 1.00 77.06 81 VAL A N 1
ATOM 607 C CA . VAL A 1 81 ? 1.248 1.834 6.283 1.00 77.06 81 VAL A CA 1
ATOM 608 C C . VAL A 1 81 ? 1.151 2.949 7.330 1.00 77.06 81 VAL A C 1
ATOM 610 O O . VAL A 1 81 ? 0.460 3.940 7.093 1.00 77.06 81 VAL A O 1
ATOM 613 N N . TYR A 1 82 ? 1.874 2.836 8.453 1.00 81.00 82 TYR A N 1
ATOM 614 C CA . TYR A 1 82 ? 1.905 3.891 9.468 1.00 81.00 82 TYR A CA 1
ATOM 615 C C . TYR A 1 82 ? 2.533 5.162 8.899 1.00 81.00 82 TYR A C 1
ATOM 617 O O . TYR A 1 82 ? 1.910 6.215 8.956 1.00 81.00 82 TYR A O 1
ATOM 625 N N . TYR A 1 83 ? 3.718 5.054 8.294 1.00 81.31 83 TYR A N 1
ATOM 626 C CA . TYR A 1 83 ? 4.419 6.208 7.727 1.00 81.31 83 TYR A CA 1
ATOM 627 C C . TYR A 1 83 ? 3.638 6.854 6.577 1.00 81.31 83 TYR A C 1
ATOM 629 O O . TYR A 1 83 ? 3.532 8.075 6.511 1.00 81.31 83 TYR A O 1
ATOM 637 N N . ALA A 1 84 ? 3.009 6.046 5.722 1.00 83.75 84 ALA A N 1
ATOM 638 C CA . ALA A 1 84 ? 2.118 6.537 4.675 1.00 83.75 84 ALA A CA 1
ATOM 639 C C . ALA A 1 84 ? 0.920 7.316 5.259 1.00 83.75 84 ALA A C 1
ATOM 641 O O . ALA A 1 84 ? 0.577 8.401 4.787 1.00 83.75 84 ALA A O 1
ATOM 642 N N . ALA A 1 85 ? 0.297 6.797 6.321 1.00 85.19 85 ALA A N 1
ATOM 643 C CA . ALA A 1 85 ? -0.805 7.472 7.002 1.00 85.19 85 ALA A CA 1
ATOM 644 C C . ALA A 1 85 ? -0.356 8.721 7.778 1.00 85.19 85 ALA A C 1
ATOM 646 O O . ALA A 1 85 ? -1.115 9.685 7.867 1.00 85.19 85 ALA A O 1
ATOM 647 N N . GLU A 1 86 ? 0.856 8.724 8.330 1.00 87.44 86 GLU A N 1
ATOM 648 C CA . GLU A 1 86 ? 1.467 9.876 8.994 1.00 87.44 86 GLU A CA 1
ATOM 649 C C . GLU A 1 86 ? 1.675 11.018 7.998 1.00 87.44 86 GLU A C 1
ATOM 651 O O . GLU A 1 86 ? 1.141 12.107 8.208 1.00 87.44 86 GLU A O 1
ATOM 656 N N . GLN A 1 87 ? 2.307 10.731 6.855 1.00 85.81 87 GLN A N 1
ATOM 657 C CA . GLN A 1 87 ? 2.491 11.682 5.754 1.00 85.81 87 GLN A CA 1
ATOM 658 C C . GLN A 1 87 ? 1.167 12.242 5.214 1.00 85.81 87 GLN A C 1
ATOM 660 O O . GLN A 1 87 ? 1.109 13.396 4.790 1.00 85.81 87 GLN A O 1
ATOM 665 N N . ALA A 1 88 ? 0.097 11.443 5.234 1.00 86.81 88 ALA A N 1
ATOM 666 C CA . ALA A 1 88 ? -1.237 11.856 4.799 1.00 86.81 88 ALA A CA 1
ATOM 667 C C . ALA A 1 88 ? -2.104 12.486 5.912 1.00 86.81 88 ALA A C 1
ATOM 669 O O . ALA A 1 88 ? -3.273 12.790 5.669 1.00 86.81 88 ALA A O 1
ATOM 670 N N . GLY A 1 89 ? -1.595 12.649 7.142 1.00 87.81 89 GLY A N 1
ATOM 671 C CA . GLY A 1 89 ? -2.368 13.197 8.271 1.00 87.81 89 GLY A CA 1
ATOM 672 C C . GLY A 1 89 ? -3.549 12.319 8.730 1.00 87.81 89 GLY A C 1
ATOM 673 O O . GLY A 1 89 ? -4.474 12.789 9.407 1.00 87.81 89 GLY A O 1
ATOM 674 N N . ALA A 1 90 ? -3.526 11.040 8.352 1.00 88.31 90 ALA A N 1
ATOM 675 C CA . ALA A 1 90 ? -4.553 10.033 8.614 1.00 88.31 90 ALA A CA 1
ATOM 676 C C . ALA A 1 90 ? -4.198 9.090 9.783 1.00 88.31 90 ALA A C 1
ATOM 678 O O . ALA A 1 90 ? -4.995 8.226 10.148 1.00 88.31 90 ALA A O 1
ATOM 679 N N . HIS A 1 91 ? -3.011 9.240 10.375 1.00 86.56 91 HIS A N 1
ATOM 680 C CA . HIS A 1 91 ? -2.581 8.471 11.543 1.00 86.56 91 HIS A CA 1
ATOM 681 C C . HIS A 1 91 ? -3.378 8.832 12.814 1.00 86.56 91 HIS A C 1
ATOM 683 O O . HIS A 1 91 ? -4.017 9.882 12.899 1.00 86.56 91 HIS A O 1
ATOM 689 N N . SER A 1 92 ? -3.345 7.940 13.810 1.00 83.19 92 SER A N 1
ATOM 690 C CA . SER A 1 92 ? -3.991 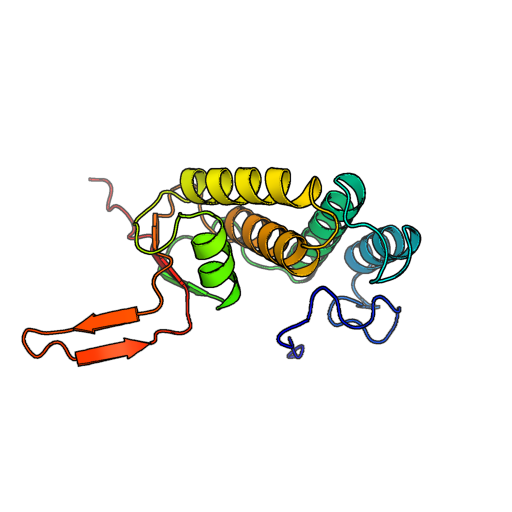8.107 15.126 1.00 83.19 92 SER A CA 1
ATOM 691 C C . SER A 1 92 ? -5.514 8.321 15.091 1.00 83.19 92 SER A C 1
ATOM 693 O O . SER A 1 92 ? -6.092 8.832 16.048 1.00 83.19 92 SER A O 1
ATOM 695 N N . LYS A 1 93 ? -6.183 7.905 14.010 1.00 84.75 93 LYS A N 1
ATOM 696 C CA . LYS A 1 93 ? -7.639 8.002 13.821 1.00 84.75 93 LYS A CA 1
ATOM 697 C C . LYS A 1 93 ? -8.203 6.654 13.374 1.00 84.75 93 LYS A C 1
ATOM 699 O O . LYS A 1 93 ? -7.526 5.909 12.667 1.00 84.75 93 LYS A O 1
ATOM 704 N N . ILE A 1 94 ? -9.447 6.356 13.757 1.00 85.19 94 ILE A N 1
ATOM 705 C CA . ILE A 1 94 ? -10.217 5.257 13.157 1.00 85.19 94 ILE A CA 1
ATOM 706 C C . ILE A 1 94 ? -10.873 5.797 11.889 1.00 85.19 94 ILE A C 1
ATOM 708 O O . ILE A 1 94 ? -11.668 6.732 11.953 1.00 85.19 94 ILE A O 1
ATOM 712 N N . MET A 1 95 ? -10.555 5.215 10.737 1.00 87.88 95 MET A N 1
ATOM 713 C CA . MET A 1 95 ? -11.089 5.658 9.447 1.00 87.88 95 MET A CA 1
ATOM 71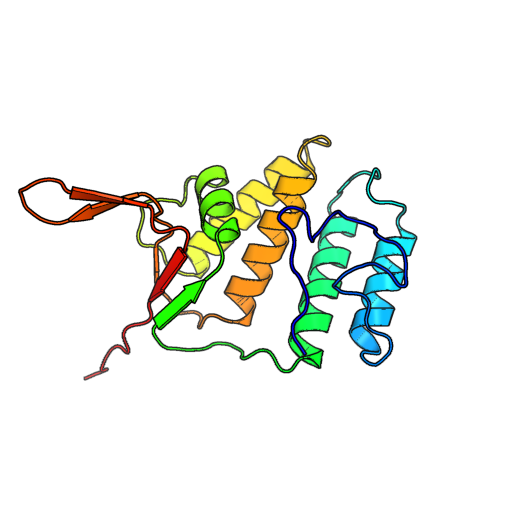4 C C . MET A 1 95 ? -11.690 4.494 8.666 1.00 87.88 95 MET A C 1
ATOM 716 O O . MET A 1 95 ? -11.361 3.329 8.894 1.00 87.88 95 MET A O 1
ATOM 720 N N . THR A 1 96 ? -12.585 4.792 7.725 1.00 90.56 96 THR A N 1
ATOM 721 C CA . THR A 1 96 ? -12.993 3.797 6.725 1.00 90.56 96 THR A CA 1
ATOM 722 C C . THR A 1 96 ? -11.839 3.545 5.755 1.00 90.56 96 THR A C 1
ATOM 724 O O . THR A 1 96 ? -11.018 4.437 5.524 1.00 90.56 96 THR A O 1
ATOM 727 N N . ARG A 1 97 ? -11.791 2.352 5.146 1.00 89.94 97 ARG A N 1
ATOM 728 C CA . ARG A 1 97 ? -10.833 2.056 4.066 1.00 89.94 97 ARG A CA 1
ATOM 729 C C . ARG A 1 97 ? -10.851 3.136 2.985 1.00 89.94 97 ARG A C 1
ATOM 731 O O . ARG A 1 97 ? -9.802 3.618 2.583 1.00 89.94 97 ARG A O 1
ATOM 738 N N . GLU A 1 98 ? -12.043 3.530 2.549 1.00 92.31 98 GLU A N 1
ATOM 739 C CA . GLU A 1 98 ? -12.249 4.547 1.511 1.00 92.31 98 GLU A CA 1
ATOM 740 C C . GLU A 1 98 ? -11.694 5.916 1.920 1.00 92.31 98 GLU A C 1
ATOM 742 O O . GLU A 1 98 ? -11.011 6.562 1.130 1.00 92.31 98 GLU A O 1
ATOM 747 N N . ALA A 1 99 ? -11.930 6.344 3.163 1.00 92.94 99 ALA A N 1
ATOM 748 C CA . ALA A 1 99 ? -11.425 7.617 3.663 1.00 92.94 99 ALA A CA 1
ATOM 749 C C . ALA A 1 99 ? -9.892 7.622 3.772 1.00 92.94 99 ALA A C 1
ATOM 751 O O . ALA A 1 99 ? -9.260 8.604 3.381 1.00 92.94 99 ALA A O 1
ATOM 752 N N . LEU A 1 100 ? -9.294 6.523 4.249 1.00 90.69 100 LEU A N 1
ATOM 753 C CA . LEU A 1 100 ? -7.840 6.384 4.308 1.00 90.69 100 LEU A CA 1
ATOM 754 C C . LEU A 1 100 ? -7.233 6.398 2.900 1.00 90.69 100 LEU A C 1
ATOM 756 O O . LEU A 1 100 ? -6.352 7.204 2.626 1.00 90.69 100 LEU A O 1
ATOM 760 N N . VAL A 1 101 ? -7.746 5.573 1.983 1.00 92.94 101 VAL A N 1
ATOM 761 C CA . VAL A 1 101 ? -7.283 5.527 0.586 1.00 92.94 101 VAL A CA 1
ATOM 762 C C . VAL A 1 101 ? -7.391 6.898 -0.082 1.00 92.94 101 VAL A C 1
ATOM 764 O O . VAL A 1 101 ? -6.452 7.325 -0.750 1.00 92.94 101 VAL A O 1
ATOM 767 N N . LYS A 1 102 ? -8.491 7.630 0.134 1.00 95.38 102 LYS A N 1
ATOM 768 C CA . LYS A 1 102 ? -8.660 8.993 -0.389 1.00 95.38 102 LYS A CA 1
ATOM 769 C C . LYS A 1 102 ? -7.575 9.943 0.128 1.00 95.38 102 LYS A C 1
ATOM 771 O O . LYS A 1 102 ? -7.024 10.707 -0.662 1.00 95.38 102 LYS A O 1
ATOM 776 N N . ALA A 1 103 ? -7.255 9.893 1.422 1.00 94.12 103 ALA A N 1
ATOM 777 C CA . ALA A 1 103 ? -6.199 10.717 2.012 1.00 94.12 103 ALA A CA 1
ATOM 778 C C . ALA A 1 103 ? -4.815 10.373 1.435 1.00 94.12 103 ALA A C 1
ATOM 780 O O . ALA A 1 103 ? -4.076 11.270 1.035 1.00 94.12 103 ALA A O 1
ATOM 781 N N . LEU A 1 104 ? -4.500 9.079 1.312 1.00 92.50 104 LEU A N 1
ATOM 782 C CA . LEU A 1 104 ? -3.238 8.608 0.736 1.00 92.50 104 LEU A CA 1
ATOM 783 C C . LEU A 1 104 ? -3.100 9.004 -0.742 1.00 92.50 104 LEU A C 1
ATOM 785 O O . LEU A 1 104 ? -2.048 9.491 -1.145 1.00 92.50 104 LEU A O 1
ATOM 789 N N . ARG A 1 105 ? -4.163 8.854 -1.547 1.00 94.19 105 ARG A N 1
ATOM 790 C CA . ARG A 1 105 ? -4.173 9.255 -2.967 1.00 94.19 105 ARG A CA 1
ATOM 791 C C . ARG A 1 105 ? -3.996 10.760 -3.134 1.00 94.19 105 ARG A C 1
ATOM 793 O O . ARG A 1 105 ? -3.235 11.177 -4.001 1.00 94.19 105 ARG A O 1
ATOM 800 N N . LYS A 1 106 ? -4.656 11.567 -2.293 1.00 94.38 106 LYS A N 1
ATOM 801 C CA . LYS A 1 106 ? -4.461 13.022 -2.275 1.00 94.38 106 LYS A CA 1
ATOM 802 C C . LYS A 1 106 ? -2.994 13.359 -2.004 1.00 94.38 106 LYS A C 1
ATOM 804 O O . LYS A 1 106 ? -2.396 14.091 -2.782 1.00 94.38 106 LYS A O 1
ATOM 809 N N . LYS A 1 107 ? -2.404 12.765 -0.961 1.00 93.31 107 LYS A N 1
ATOM 810 C CA . LYS A 1 107 ? -1.001 13.014 -0.615 1.00 93.31 107 LYS A CA 1
ATOM 811 C C . LYS A 1 107 ? -0.043 12.551 -1.711 1.00 93.31 107 LYS A C 1
ATOM 813 O O . LYS A 1 107 ? 0.893 13.263 -2.040 1.00 93.31 107 LYS A O 1
ATOM 818 N N . SER A 1 108 ? -0.292 11.390 -2.313 1.00 90.88 108 SER A N 1
ATOM 819 C CA . SER A 1 108 ? 0.512 10.899 -3.433 1.00 90.88 108 SER A CA 1
ATOM 820 C C . SER A 1 108 ? 0.452 11.843 -4.634 1.00 90.88 108 SER A C 1
ATOM 822 O O . SER A 1 108 ? 1.487 12.084 -5.238 1.00 90.88 108 SER A O 1
ATOM 824 N N . ALA A 1 109 ? -0.720 12.399 -4.959 1.00 91.19 109 ALA A N 1
ATOM 825 C CA . ALA A 1 109 ? -0.853 13.379 -6.034 1.00 91.19 109 ALA A CA 1
ATOM 826 C C . ALA A 1 109 ? -0.092 14.675 -5.730 1.00 91.19 109 ALA A C 1
ATOM 828 O O . ALA A 1 109 ? 0.566 15.187 -6.622 1.00 91.19 109 ALA A O 1
ATOM 829 N N . GLU A 1 110 ? -0.134 15.161 -4.485 1.00 91.38 110 GLU A N 1
ATOM 830 C CA . GLU A 1 110 ? 0.673 16.311 -4.057 1.00 91.38 110 GLU A CA 1
ATOM 831 C C . GLU A 1 110 ? 2.171 16.029 -4.225 1.00 91.38 110 GLU A C 1
ATOM 833 O O . GLU A 1 110 ? 2.880 16.853 -4.782 1.00 91.38 110 GLU A O 1
ATOM 838 N N . LEU A 1 111 ? 2.652 14.861 -3.784 1.00 89.81 111 LEU A N 1
ATOM 839 C CA . LEU A 1 111 ? 4.076 14.516 -3.844 1.00 89.81 111 LEU A CA 1
ATOM 840 C C . LEU A 1 111 ? 4.588 14.266 -5.264 1.00 89.81 111 LEU A C 1
ATOM 842 O O . LEU A 1 111 ? 5.756 14.513 -5.514 1.00 89.81 111 LEU A O 1
ATOM 846 N N . ILE A 1 112 ? 3.747 13.813 -6.196 1.00 87.81 112 ILE A N 1
ATOM 847 C CA . ILE A 1 112 ? 4.147 13.643 -7.605 1.00 87.81 112 ILE A CA 1
ATOM 848 C C . ILE A 1 112 ? 4.558 14.979 -8.244 1.00 87.81 112 ILE A C 1
ATOM 850 O O . ILE A 1 112 ? 5.388 14.979 -9.147 1.00 87.81 112 ILE A O 1
ATOM 854 N N . GLU A 1 113 ? 4.024 16.102 -7.760 1.00 84.56 113 GLU A N 1
ATOM 855 C CA . GLU A 1 113 ? 4.420 17.442 -8.212 1.00 84.56 113 GLU A CA 1
ATOM 856 C C . GLU A 1 113 ? 5.784 17.884 -7.630 1.00 84.56 113 GLU A C 1
ATOM 858 O O . GLU A 1 113 ? 6.365 18.858 -8.101 1.00 84.56 113 GLU A O 1
ATOM 863 N N . TYR A 1 114 ? 6.317 17.172 -6.625 1.00 79.00 114 TYR A N 1
ATOM 864 C CA . TYR A 1 114 ? 7.608 17.441 -5.982 1.00 79.00 114 TYR A CA 1
ATOM 865 C C . TYR A 1 114 ? 8.597 16.292 -6.260 1.00 79.00 114 TYR A C 1
ATOM 867 O O . TYR A 1 114 ? 8.551 15.233 -5.634 1.00 79.00 114 TYR A O 1
ATOM 875 N N . GLU A 1 115 ? 9.523 16.498 -7.200 1.00 67.88 115 GLU A N 1
ATOM 876 C CA . GLU A 1 115 ? 10.361 15.432 -7.787 1.00 67.88 115 GLU A CA 1
ATOM 877 C C . GLU A 1 115 ? 11.289 14.675 -6.803 1.00 67.88 115 GLU A C 1
ATOM 879 O O . GLU A 1 115 ? 11.720 13.555 -7.105 1.00 67.88 115 GLU A O 1
ATOM 884 N N . ASP A 1 116 ? 11.550 15.223 -5.610 1.00 73.19 116 ASP A N 1
ATOM 885 C CA . ASP A 1 116 ? 12.478 14.657 -4.615 1.00 73.19 116 ASP A CA 1
ATOM 886 C C . ASP A 1 116 ? 11.852 13.622 -3.657 1.00 73.19 116 ASP A C 1
ATOM 888 O O . ASP A 1 116 ? 12.557 12.954 -2.901 1.00 73.19 116 ASP A O 1
ATOM 892 N N . GLU A 1 117 ? 10.538 13.391 -3.718 1.00 82.00 117 GLU A N 1
ATOM 893 C CA . GLU A 1 117 ? 9.807 12.548 -2.753 1.00 82.00 117 GLU A CA 1
ATOM 894 C C . GLU A 1 117 ? 9.540 11.117 -3.262 1.00 82.00 117 GLU A C 1
ATOM 896 O O . GLU A 1 117 ? 8.548 10.464 -2.920 1.00 82.00 117 GLU A O 1
ATOM 901 N N . LYS A 1 118 ? 10.457 10.587 -4.083 1.00 81.69 118 LYS A N 1
ATOM 902 C CA . LYS A 1 118 ? 10.322 9.297 -4.793 1.00 81.69 118 LYS A CA 1
ATOM 903 C C . LYS A 1 118 ? 9.894 8.160 -3.864 1.00 81.69 118 LYS A C 1
ATOM 905 O O . LYS A 1 118 ? 8.882 7.507 -4.103 1.00 81.69 118 LYS A O 1
ATOM 910 N N . LEU A 1 119 ? 10.631 7.936 -2.772 1.00 79.50 119 LEU A N 1
ATOM 911 C CA . LEU A 1 119 ? 10.357 6.837 -1.837 1.00 79.50 119 LEU A CA 1
ATOM 912 C C . LEU A 1 119 ? 8.972 6.955 -1.190 1.00 79.50 119 LEU A C 1
ATOM 914 O O . LEU A 1 119 ? 8.287 5.945 -1.017 1.00 79.50 119 LEU A O 1
ATOM 918 N N . ALA A 1 120 ? 8.549 8.174 -0.856 1.00 83.56 120 ALA A N 1
ATOM 919 C CA . ALA A 1 120 ? 7.231 8.425 -0.294 1.00 83.56 120 ALA A CA 1
ATOM 920 C C . ALA A 1 120 ? 6.128 8.089 -1.311 1.00 83.56 120 ALA A C 1
ATOM 922 O O . ALA A 1 120 ? 5.189 7.371 -0.971 1.00 83.56 120 ALA A O 1
ATOM 923 N N . ILE A 1 121 ? 6.284 8.500 -2.574 1.00 87.06 121 ILE A N 1
ATOM 924 C CA . ILE A 1 121 ? 5.343 8.189 -3.663 1.00 87.06 121 ILE A CA 1
ATOM 925 C C . ILE A 1 121 ? 5.201 6.670 -3.858 1.00 87.06 121 ILE A C 1
ATOM 927 O O . ILE A 1 121 ? 4.082 6.145 -3.933 1.00 87.06 121 ILE A O 1
ATOM 931 N N . VAL A 1 122 ? 6.317 5.934 -3.907 1.00 84.88 122 VAL A N 1
ATOM 932 C CA . VAL A 1 122 ? 6.270 4.480 -4.134 1.00 84.88 122 VAL A CA 1
ATOM 933 C C . VAL A 1 122 ? 5.662 3.734 -2.942 1.00 84.88 122 VAL A C 1
ATOM 935 O O . VAL A 1 122 ? 4.878 2.798 -3.117 1.00 84.88 122 VAL A O 1
ATOM 938 N N . ASN A 1 123 ? 5.959 4.173 -1.718 1.00 84.06 123 ASN A N 1
ATOM 939 C CA . ASN A 1 123 ? 5.368 3.593 -0.515 1.00 84.06 123 ASN A CA 1
ATOM 940 C C . ASN A 1 123 ? 3.867 3.888 -0.414 1.00 84.06 123 ASN A C 1
ATOM 942 O O . ASN A 1 123 ? 3.092 2.984 -0.103 1.00 84.06 123 ASN A O 1
ATOM 946 N N . LEU A 1 124 ? 3.440 5.121 -0.707 1.00 88.06 124 LEU A N 1
ATOM 947 C CA . LEU A 1 124 ? 2.027 5.503 -0.706 1.00 88.06 124 LEU A CA 1
ATOM 948 C C . LEU A 1 124 ? 1.230 4.658 -1.701 1.00 88.06 124 LEU A C 1
ATOM 950 O O . LEU A 1 124 ? 0.219 4.070 -1.322 1.00 88.06 124 LEU A O 1
ATOM 954 N N . SER A 1 125 ? 1.706 4.546 -2.942 1.00 89.38 125 SER A N 1
ATOM 955 C CA . SER A 1 125 ? 1.052 3.736 -3.981 1.00 89.38 125 SER A CA 1
ATOM 956 C C . SER A 1 125 ? 1.001 2.249 -3.617 1.00 89.38 125 SER A C 1
ATOM 958 O O . SER A 1 125 ? -0.057 1.630 -3.727 1.00 89.38 125 SER A O 1
ATOM 960 N N . LEU A 1 126 ? 2.087 1.680 -3.077 1.00 86.69 126 LEU A N 1
ATOM 961 C CA . LEU A 1 126 ? 2.096 0.302 -2.574 1.00 86.69 126 LEU A CA 1
ATOM 962 C C . LEU A 1 126 ? 1.032 0.086 -1.486 1.00 86.69 126 LEU A C 1
ATOM 964 O O . LEU A 1 126 ? 0.267 -0.879 -1.546 1.00 86.69 126 LEU A O 1
ATOM 968 N N . VAL A 1 127 ? 0.963 0.985 -0.501 1.00 86.94 127 VAL A N 1
ATOM 969 C CA . VAL A 1 127 ? -0.017 0.903 0.589 1.00 86.94 127 VAL A CA 1
ATOM 970 C C . VAL A 1 127 ? -1.441 1.018 0.049 1.00 86.94 127 VAL A C 1
ATOM 972 O O . VAL A 1 127 ? -2.288 0.213 0.426 1.00 86.94 127 VAL A O 1
ATOM 975 N N . ILE A 1 128 ? -1.711 1.960 -0.858 1.00 90.75 128 ILE A N 1
ATOM 976 C CA . ILE A 1 128 ? -3.027 2.126 -1.490 1.00 90.75 128 ILE A CA 1
ATOM 977 C C . ILE A 1 128 ? -3.479 0.817 -2.146 1.00 90.75 128 ILE A C 1
ATOM 979 O O . ILE A 1 128 ? -4.564 0.323 -1.830 1.00 90.75 128 ILE A O 1
ATOM 983 N N . ILE A 1 129 ? -2.625 0.223 -2.984 1.00 90.69 129 ILE A N 1
ATOM 984 C CA . ILE A 1 129 ? -2.928 -1.024 -3.691 1.00 90.69 129 ILE A CA 1
ATOM 985 C C . ILE A 1 129 ? -3.182 -2.175 -2.717 1.00 90.69 129 ILE A C 1
ATOM 987 O O . ILE A 1 129 ? -4.150 -2.916 -2.879 1.00 90.69 129 ILE A O 1
ATOM 991 N N . LEU A 1 130 ? -2.365 -2.313 -1.671 1.00 86.94 130 LEU A N 1
ATOM 992 C CA . LEU A 1 130 ? -2.554 -3.360 -0.666 1.00 86.94 130 LEU A CA 1
ATOM 993 C C . LEU A 1 130 ? -3.875 -3.200 0.092 1.00 86.94 130 LEU A C 1
ATOM 995 O O . LEU A 1 130 ? -4.592 -4.182 0.284 1.00 86.94 130 LEU A O 1
ATOM 999 N N . LEU A 1 131 ? -4.221 -1.976 0.498 1.00 87.62 131 LEU A N 1
ATOM 1000 C CA . LEU A 1 131 ? -5.474 -1.700 1.200 1.00 87.62 131 LEU A CA 1
ATOM 1001 C C . LEU A 1 131 ? -6.688 -1.988 0.311 1.00 87.62 131 LEU A C 1
ATOM 1003 O O . LEU A 1 131 ? -7.649 -2.604 0.772 1.00 87.62 131 LEU A O 1
ATOM 1007 N N . GLU A 1 132 ? -6.660 -1.560 -0.951 1.00 90.75 132 GLU A N 1
ATOM 1008 C CA . GLU A 1 132 ? -7.760 -1.768 -1.897 1.00 90.75 132 GLU A CA 1
ATOM 1009 C C . GLU A 1 132 ? -7.921 -3.239 -2.301 1.00 90.75 132 GLU A C 1
ATOM 1011 O O . GLU A 1 132 ? -9.057 -3.717 -2.385 1.00 90.75 132 GLU A O 1
ATOM 1016 N N . HIS A 1 133 ? -6.809 -3.954 -2.508 1.00 89.94 133 HIS A N 1
ATOM 1017 C CA . HIS A 1 133 ? -6.797 -5.365 -2.899 1.00 89.94 133 HIS A CA 1
ATOM 1018 C C . HIS A 1 133 ? -7.209 -6.274 -1.742 1.00 89.94 133 HIS A C 1
ATOM 1020 O O . HIS A 1 133 ? -8.134 -7.076 -1.880 1.00 89.94 133 HIS A O 1
ATOM 1026 N N . VAL A 1 134 ? -6.540 -6.148 -0.592 1.00 86.88 134 VAL A N 1
ATOM 1027 C CA . VAL A 1 134 ? -6.661 -7.109 0.513 1.00 86.88 134 VAL A CA 1
ATOM 1028 C C . VAL A 1 134 ? -7.876 -6.822 1.380 1.00 86.88 134 VAL A C 1
ATOM 1030 O O . VAL A 1 134 ? -8.581 -7.759 1.740 1.00 86.88 134 VAL A O 1
ATOM 1033 N N . LEU A 1 135 ? -8.159 -5.564 1.731 1.00 86.19 135 LEU A N 1
ATOM 1034 C CA . LEU A 1 135 ? -9.190 -5.261 2.727 1.00 86.19 135 LEU A CA 1
ATOM 1035 C C . LEU A 1 135 ? -10.573 -5.103 2.101 1.00 86.19 135 LEU A C 1
ATOM 1037 O O . LEU A 1 135 ? -10.761 -4.419 1.093 1.00 86.19 135 LEU A O 1
ATOM 1041 N N . HIS A 1 136 ? -11.586 -5.669 2.756 1.00 88.69 136 HIS A N 1
ATOM 1042 C CA . HIS A 1 136 ? -12.981 -5.445 2.391 1.00 88.69 136 HIS A CA 1
ATOM 1043 C C . HIS A 1 136 ? -13.348 -3.949 2.442 1.00 88.69 136 HIS A C 1
ATOM 1045 O O . HIS A 1 136 ? -12.918 -3.217 3.330 1.00 88.69 136 HIS A O 1
ATOM 1051 N N . ARG A 1 137 ? -14.230 -3.491 1.542 1.00 89.25 137 ARG A N 1
ATOM 1052 C CA . ARG A 1 137 ? -14.658 -2.076 1.451 1.00 89.25 137 ARG A CA 1
ATOM 1053 C C . ARG A 1 137 ? -15.168 -1.460 2.754 1.00 89.25 137 ARG A C 1
ATOM 1055 O O . ARG A 1 137 ? -14.910 -0.297 3.035 1.00 89.25 137 ARG A O 1
ATOM 1062 N N . LYS A 1 138 ? -15.833 -2.268 3.585 1.00 86.81 138 LYS A N 1
ATOM 1063 C CA . LYS A 1 138 ? -16.365 -1.850 4.894 1.00 86.81 138 LYS A CA 1
ATOM 1064 C C . LYS A 1 138 ? -15.311 -1.835 6.021 1.00 86.81 138 LYS A C 1
ATOM 1066 O O . LYS A 1 138 ? -15.683 -1.565 7.159 1.00 86.81 138 LYS A O 1
ATOM 1071 N N . ALA A 1 139 ? -14.039 -2.143 5.753 1.00 85.62 139 ALA A N 1
ATOM 1072 C CA . ALA A 1 139 ? -13.004 -2.193 6.786 1.00 85.62 139 ALA A CA 1
ATOM 1073 C C . ALA A 1 139 ? -12.846 -0.848 7.518 1.00 85.62 139 ALA A C 1
ATOM 1075 O O . ALA A 1 139 ? -13.035 0.231 6.937 1.00 85.62 139 ALA A O 1
ATOM 1076 N N . ARG A 1 140 ? -12.505 -0.935 8.808 1.00 84.75 140 ARG A N 1
ATOM 1077 C CA . ARG A 1 140 ? -12.100 0.190 9.650 1.00 84.75 140 ARG A CA 1
ATOM 1078 C C . ARG A 1 140 ? -10.622 0.028 9.981 1.00 84.75 140 ARG A C 1
ATOM 1080 O O . ARG A 1 140 ? -10.153 -1.071 10.261 1.00 84.75 140 ARG A O 1
ATOM 1087 N N . ILE A 1 141 ? -9.870 1.109 9.861 1.00 83.62 141 ILE A N 1
ATOM 1088 C CA . ILE A 1 141 ? -8.411 1.065 9.899 1.00 83.62 141 ILE A CA 1
ATOM 1089 C C . ILE A 1 141 ? -7.922 2.075 10.922 1.00 83.62 141 ILE A C 1
ATOM 1091 O O . ILE A 1 141 ? -8.422 3.199 10.969 1.00 83.62 141 ILE A O 1
ATOM 1095 N N . VAL A 1 142 ? -6.949 1.649 11.726 1.00 83.44 142 VAL A N 1
ATOM 1096 C CA . VAL A 1 142 ? -6.219 2.477 12.680 1.00 83.44 142 VAL A CA 1
ATOM 1097 C C . VAL A 1 142 ? -4.733 2.354 12.402 1.00 83.44 142 VAL A C 1
ATOM 1099 O O . VAL A 1 142 ? -4.105 1.327 12.660 1.00 83.44 142 VAL A O 1
ATOM 1102 N N . CYS A 1 143 ? -4.151 3.447 11.927 1.00 82.38 143 CYS A N 1
ATOM 1103 C CA . CYS A 1 143 ? -2.709 3.579 11.773 1.00 82.38 143 CYS A CA 1
ATOM 1104 C C . CYS A 1 143 ? -2.146 4.228 13.039 1.00 82.38 143 CYS A C 1
ATOM 1106 O O . CYS A 1 143 ? -2.072 5.453 13.131 1.00 82.38 143 CYS A O 1
ATOM 1108 N N . LYS A 1 144 ? -1.805 3.414 14.045 1.00 78.81 144 LYS A N 1
ATOM 1109 C CA . LYS A 1 144 ? -1.274 3.885 15.331 1.00 78.81 144 LYS A CA 1
ATOM 1110 C C . LYS A 1 144 ? -0.068 3.055 15.751 1.00 78.81 144 LYS A C 1
ATOM 1112 O O . LYS A 1 144 ? -0.172 1.844 15.921 1.00 78.81 144 LYS A O 1
ATOM 1117 N N . ARG A 1 145 ? 1.060 3.740 15.928 1.00 79.12 145 ARG A N 1
ATOM 1118 C CA . ARG A 1 145 ? 2.333 3.144 16.334 1.00 79.12 145 ARG A CA 1
ATOM 1119 C C . ARG A 1 145 ? 2.530 3.174 17.845 1.00 79.12 145 ARG A C 1
ATOM 1121 O O . ARG A 1 145 ? 2.879 2.163 18.437 1.00 79.12 145 ARG A O 1
ATOM 1128 N N . ASN A 1 146 ? 2.294 4.323 18.466 1.00 82.06 146 ASN A N 1
ATOM 1129 C CA . ASN A 1 146 ? 2.503 4.497 19.900 1.00 82.06 146 ASN A CA 1
ATOM 1130 C C . ASN A 1 146 ? 1.199 4.228 20.640 1.00 82.06 146 ASN A C 1
ATOM 1132 O O . ASN A 1 146 ? 0.183 4.866 20.357 1.00 82.06 146 ASN A O 1
ATOM 1136 N N . TRP A 1 147 ? 1.233 3.294 21.576 1.00 79.69 147 TRP A N 1
ATOM 1137 C CA . TRP A 1 147 ? 0.102 2.919 22.408 1.00 79.69 147 TRP A CA 1
ATOM 1138 C C . TRP A 1 147 ? 0.413 3.225 23.862 1.00 79.69 147 TRP A C 1
ATOM 1140 O O . TRP A 1 147 ? 1.567 3.185 24.276 1.00 79.69 147 TRP A O 1
ATOM 1150 N N . THR A 1 148 ? -0.636 3.534 24.613 1.00 81.69 148 THR A N 1
ATOM 1151 C CA . THR A 1 148 ? -0.582 3.745 26.056 1.00 81.69 148 THR A CA 1
ATOM 1152 C C . THR A 1 148 ? -1.643 2.839 26.659 1.00 81.69 148 THR A C 1
ATOM 1154 O O . THR A 1 148 ? -2.810 2.955 26.277 1.00 81.69 148 THR A O 1
ATOM 1157 N N . LEU A 1 149 ? -1.234 1.901 27.512 1.00 78.56 149 LEU A N 1
ATOM 1158 C CA . LEU A 1 149 ? -2.127 0.968 28.200 1.00 78.56 149 LEU A CA 1
ATOM 1159 C C . LEU A 1 149 ? -2.156 1.267 29.700 1.00 78.56 149 LEU A C 1
ATOM 1161 O O . LEU A 1 149 ? -1.142 1.630 30.291 1.00 78.56 149 LEU A O 1
ATOM 1165 N N . GLY A 1 150 ? -3.333 1.069 30.296 1.00 76.38 150 GLY A N 1
ATOM 1166 C CA . GLY A 1 150 ? -3.547 1.196 31.735 1.00 76.38 150 GLY A CA 1
ATOM 1167 C C . GLY A 1 150 ? -3.489 2.629 32.271 1.00 76.38 150 GLY A C 1
ATOM 1168 O O . GLY A 1 150 ? -3.174 3.588 31.564 1.00 76.38 150 GLY A O 1
ATOM 1169 N N . GLU A 1 151 ? -3.811 2.759 33.557 1.00 74.00 151 GLU A N 1
ATOM 1170 C CA . GLU A 1 151 ? -3.702 4.019 34.305 1.00 74.00 151 GLU A CA 1
ATOM 1171 C C . GLU A 1 151 ? -2.237 4.417 34.539 1.00 74.00 151 GLU A C 1
ATOM 1173 O O . GLU A 1 151 ? -1.912 5.603 34.570 1.00 74.00 151 GLU A O 1
ATOM 1178 N N . GLU A 1 152 ? -1.338 3.429 34.584 1.00 68.31 152 GLU A N 1
ATOM 1179 C CA . GLU A 1 152 ? 0.109 3.595 34.784 1.00 68.31 152 GLU A CA 1
ATOM 1180 C C . GLU A 1 152 ? 0.846 4.157 33.552 1.00 68.31 152 GLU A C 1
ATOM 1182 O O . GLU A 1 152 ? 2.049 4.406 33.596 1.00 68.31 152 GLU A O 1
ATOM 1187 N N . ARG A 1 153 ? 0.120 4.432 32.455 1.00 73.31 153 ARG A N 1
ATOM 1188 C CA . ARG A 1 153 ? 0.638 5.017 31.205 1.00 73.31 153 ARG A CA 1
ATOM 1189 C C . ARG A 1 153 ? 1.814 4.251 30.600 1.00 73.31 153 ARG A C 1
ATOM 1191 O O . ARG A 1 153 ? 2.692 4.859 29.981 1.00 73.31 153 ARG A O 1
ATOM 1198 N N . GLU A 1 154 ? 1.815 2.928 30.704 1.00 76.38 154 GLU A N 1
ATOM 1199 C CA . GLU A 1 154 ? 2.826 2.129 30.024 1.00 76.38 154 GLU A CA 1
ATOM 1200 C C . GLU A 1 154 ? 2.733 2.364 28.518 1.00 76.38 154 GLU A C 1
ATOM 1202 O O . GLU A 1 154 ? 1.681 2.181 27.893 1.00 76.38 154 GLU A O 1
ATOM 1207 N N . SER A 1 155 ? 3.842 2.826 27.940 1.00 79.44 155 SER A N 1
ATOM 1208 C CA . SER A 1 155 ? 3.921 3.144 26.522 1.00 79.44 155 SER A CA 1
ATOM 1209 C C . SER A 1 155 ? 4.683 2.064 25.775 1.00 79.44 155 SER A C 1
ATOM 1211 O O . SER A 1 155 ? 5.772 1.660 26.175 1.00 79.44 155 SER A O 1
ATOM 1213 N N . PHE A 1 156 ? 4.114 1.603 24.668 1.00 77.25 156 PHE A N 1
ATOM 1214 C CA . PHE A 1 156 ? 4.773 0.648 23.787 1.00 77.25 156 PHE A CA 1
ATOM 1215 C C . PHE A 1 156 ? 4.570 1.032 22.331 1.00 77.25 156 PHE A C 1
ATOM 1217 O O . PHE A 1 156 ? 3.588 1.661 21.925 1.00 77.25 156 PHE A O 1
ATOM 1224 N N . VAL A 1 157 ? 5.556 0.637 21.536 1.00 72.31 157 VAL A N 1
ATOM 1225 C CA . VAL A 1 157 ? 5.622 0.910 20.110 1.00 72.31 157 VAL A CA 1
ATOM 1226 C C . VAL A 1 157 ? 5.181 -0.349 19.380 1.00 72.31 157 VAL A C 1
ATOM 1228 O O . VAL A 1 157 ? 5.947 -1.297 19.226 1.00 72.31 157 VAL A O 1
ATOM 1231 N N . ALA A 1 158 ? 3.946 -0.355 18.891 1.00 66.62 158 ALA A N 1
ATOM 1232 C CA . ALA A 1 158 ? 3.516 -1.332 17.908 1.00 66.62 158 ALA A CA 1
ATOM 1233 C C . ALA A 1 158 ? 4.076 -0.913 16.544 1.00 66.62 158 ALA A C 1
ATOM 1235 O O . ALA A 1 158 ? 3.695 0.110 15.982 1.00 66.62 158 ALA A O 1
ATOM 1236 N N . THR A 1 159 ? 4.982 -1.700 15.972 1.00 58.66 159 THR A N 1
ATOM 1237 C CA . THR A 1 159 ? 5.562 -1.442 14.640 1.00 58.66 159 THR A CA 1
ATOM 1238 C C . THR A 1 159 ? 4.597 -1.729 13.479 1.00 58.66 159 THR A C 1
ATOM 1240 O O . THR A 1 159 ? 4.993 -1.663 12.315 1.00 58.66 159 THR A O 1
ATOM 1243 N N . TRP A 1 160 ? 3.327 -2.021 13.774 1.00 60.31 160 TRP A N 1
ATOM 1244 C CA . TRP A 1 160 ? 2.343 -2.570 12.844 1.00 60.31 160 TRP A CA 1
ATOM 1245 C C . TRP A 1 160 ? 1.111 -1.670 12.762 1.00 60.31 160 TRP A C 1
ATOM 1247 O O . TRP A 1 160 ? 0.676 -1.107 13.766 1.00 60.31 160 TRP A O 1
ATOM 1257 N N . THR A 1 161 ? 0.516 -1.571 11.573 1.00 57.62 161 THR A N 1
ATOM 1258 C CA . THR A 1 161 ? -0.803 -0.954 11.405 1.00 57.62 161 THR A CA 1
ATOM 1259 C C . THR A 1 161 ? -1.897 -1.980 11.671 1.00 57.62 161 THR A C 1
ATOM 1261 O O . THR A 1 161 ? -1.800 -3.136 11.250 1.00 57.62 161 THR A O 1
ATOM 1264 N N . LEU A 1 162 ? -2.947 -1.545 12.370 1.00 53.47 162 LEU A N 1
ATOM 1265 C CA . LEU A 1 162 ? -4.061 -2.381 12.789 1.00 53.47 162 LEU A CA 1
ATOM 1266 C C . LEU A 1 162 ? -5.274 -2.101 11.888 1.00 53.47 162 LEU A C 1
ATOM 1268 O O . LEU A 1 162 ? -5.923 -1.058 11.978 1.00 53.47 162 LEU A O 1
ATOM 1272 N N . GLY A 1 163 ? -5.575 -3.035 10.986 1.00 53.66 163 GLY A N 1
ATOM 1273 C CA . GLY A 1 163 ? -6.832 -3.061 10.244 1.00 53.66 163 GLY A CA 1
ATOM 1274 C C . GLY A 1 163 ? -7.788 -4.022 10.936 1.00 53.66 163 GLY A C 1
ATOM 1275 O O . GLY A 1 163 ? -7.515 -5.216 10.987 1.00 53.66 163 GLY A O 1
ATOM 1276 N N . PHE A 1 164 ? -8.909 -3.542 11.471 1.00 57.69 164 PHE A N 1
ATOM 1277 C CA . PHE A 1 164 ? -9.902 -4.425 12.077 1.00 57.69 164 PHE A CA 1
ATOM 1278 C C . PHE A 1 164 ? -11.217 -4.355 11.305 1.00 57.69 164 PHE A C 1
ATOM 1280 O O . PHE A 1 164 ? -11.785 -3.296 11.038 1.00 57.69 164 PHE A O 1
ATOM 1287 N N . TYR A 1 165 ? -11.736 -5.521 10.948 1.00 53.84 165 TYR A N 1
ATOM 1288 C CA . TYR A 1 165 ? -13.138 -5.674 10.617 1.00 53.84 165 TYR A CA 1
ATOM 1289 C C . TYR A 1 165 ? -13.750 -6.590 11.668 1.00 53.84 165 TYR A C 1
ATOM 1291 O O . TYR A 1 165 ? -13.611 -7.811 11.603 1.00 53.84 165 TYR A O 1
ATOM 1299 N N . LEU A 1 166 ? -14.425 -5.986 12.648 1.00 50.56 166 LEU A N 1
ATOM 1300 C CA . LEU A 1 166 ? -15.397 -6.721 13.441 1.00 50.56 166 LEU A CA 1
ATOM 1301 C C . LEU A 1 166 ? -16.540 -7.043 12.483 1.00 50.56 166 LEU A C 1
ATOM 1303 O O . LEU A 1 166 ? -17.109 -6.139 11.865 1.00 50.56 166 LEU A O 1
ATOM 1307 N N . ARG A 1 167 ? -16.831 -8.334 12.307 1.00 47.25 167 ARG A N 1
ATOM 1308 C CA . ARG A 1 167 ? -18.084 -8.768 11.695 1.00 47.25 167 ARG A CA 1
ATOM 1309 C C . ARG A 1 167 ? -19.177 -8.011 12.444 1.00 47.25 167 ARG A C 1
ATOM 1311 O O . ARG A 1 167 ? -19.372 -8.259 13.629 1.00 47.25 167 ARG A O 1
ATOM 1318 N N . HIS A 1 168 ? -19.843 -7.066 11.783 1.00 45.81 168 HIS A N 1
ATOM 1319 C CA . HIS A 1 168 ? -21.135 -6.637 12.285 1.00 45.81 168 HIS A CA 1
ATOM 1320 C C . HIS A 1 168 ? -21.965 -7.917 12.221 1.00 45.81 168 HIS A C 1
ATOM 1322 O O . HIS A 1 168 ? -22.178 -8.459 11.134 1.00 45.81 168 HIS A O 1
ATOM 1328 N N . LEU A 1 169 ? -22.291 -8.486 13.380 1.00 43.50 169 LEU A N 1
ATOM 1329 C CA . LEU A 1 169 ? -23.478 -9.315 13.477 1.00 43.50 169 LEU A CA 1
ATOM 1330 C C . LEU A 1 169 ? -24.589 -8.363 13.025 1.00 43.50 169 LEU A C 1
ATOM 1332 O O . LEU A 1 169 ? -24.892 -7.388 13.712 1.00 43.50 169 LEU A O 1
ATOM 1336 N N . GLU A 1 170 ? -25.015 -8.497 11.774 1.00 42.62 170 GLU A N 1
ATOM 1337 C CA . GLU A 1 170 ? -26.278 -7.912 11.350 1.00 42.62 170 GLU A CA 1
ATOM 1338 C C . GLU A 1 170 ? -27.331 -8.727 12.111 1.00 42.62 170 GLU A C 1
ATOM 1340 O O . GLU A 1 170 ? -27.376 -9.953 11.975 1.00 42.62 170 GLU A O 1
ATOM 1345 N N . ALA A 1 171 ? -28.026 -8.050 13.029 1.00 39.53 171 ALA A N 1
ATOM 1346 C CA . ALA A 1 171 ? -29.319 -8.482 13.538 1.00 39.53 171 ALA A CA 1
ATOM 1347 C C . ALA A 1 171 ? -30.381 -8.186 12.475 1.00 39.53 171 ALA A C 1
ATOM 1349 O O . ALA A 1 171 ? -30.196 -7.176 11.751 1.00 39.53 171 ALA A O 1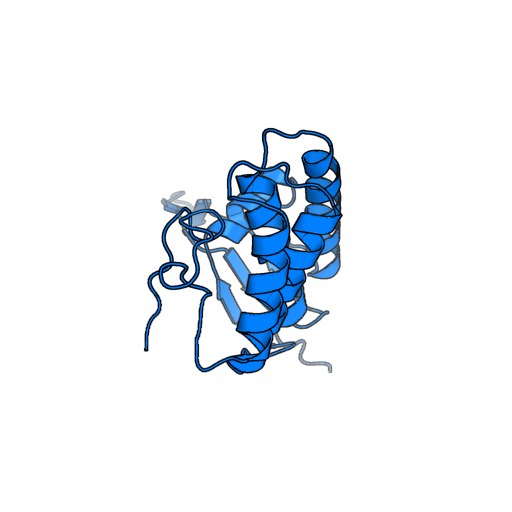
#

Radius of gyration: 17.15 Å; chains: 1; bounding box: 47×37×55 Å

Sequence (171 aa):
TSVPLGNKTPLVGLDAGNHALWDRTSPLTRKAFGALVGMGGVDSVWGRERVQRWESLVLASLNERGMPRAQRGLFLGISAVYYAAEQAGAHSKIMTREALVKALRKKSAELIEYEDEKLAIVNLSLVIILLEHVLHRKARIVCKRNWTLGEERESFVATWTLGFYLRHLEA